Protein AF-A0A9E4FGI6-F1 (afdb_monomer)

Mean predicted aligned error: 2.89 Å

Solvent-accessible surface area (backbone atoms only — not comparable to full-atom values): 4234 Å² total; per-residue (Å²): 99,34,29,62,46,65,51,64,46,63,79,87,55,96,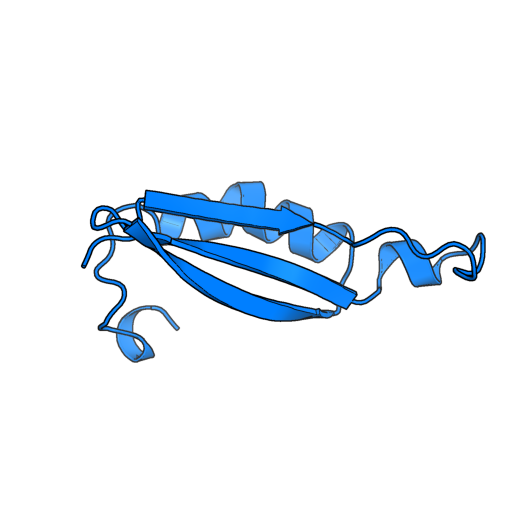83,57,69,98,51,71,61,67,46,47,27,64,28,42,35,39,39,31,32,71,86,68,55,72,48,78,49,74,48,69,38,20,57,59,45,38,50,46,40,70,73,46,49,38,67,73,46,48,71,36,54,66,80,46,57,79,82,73,107

Sequence (73 aa):
MKIKSIRAVQPASPSAPNDWRTSLGQILVTVETDDGLTGYGVGGGGRASIHVIETVIRRALAGQDSTDVEGLW

Nearest PDB structures (foldseek):
  2oz3-assembly1_C  TM=8.090E-01  e=8.687E-05  Azotobacter vinelandii DJ
  2p0i-assembly1_D  TM=7.733E-01  e=1.225E-04  Fusarium graminearum
  2oz3-assembly2_H  TM=7.826E-01  e=2.612E-04  Azotobacter vinelandii DJ
  3d46-assembly1_A  TM=7.989E-01  e=4.851E-04  Salmonella enterica subsp. enterica serovar Typhimurium str. LT2
  2p3z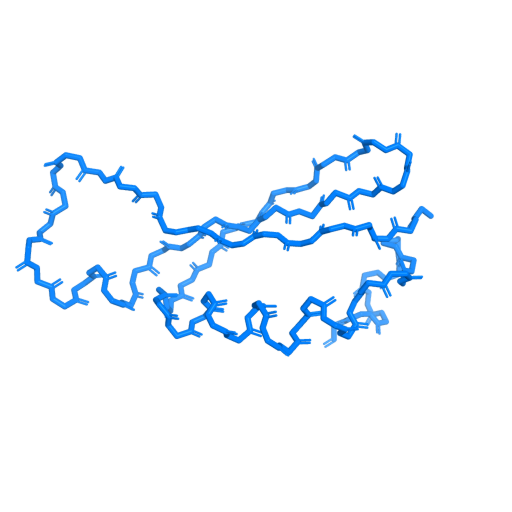-assembly1_B  TM=7.982E-01  e=1.458E-03  Salmonella enterica subsp. enterica serovar Typhimurium str. LT2

Foldseek 3Di:
DFFAFKAKDDDDDPPDDPDCCQQFDKMKMWTAGPVGDIDIDMDTGHPVVRCCCVPPLGVLRGGPDPVPVVVSD

Structure (mmCIF, N/CA/C/O backbone):
data_AF-A0A9E4FGI6-F1
#
_entry.id   AF-A0A9E4FGI6-F1
#
loop_
_atom_site.group_PDB
_atom_site.id
_atom_site.type_symbol
_atom_site.label_atom_id
_atom_site.label_alt_id
_atom_site.label_comp_id
_atom_site.label_asym_id
_atom_site.label_entity_id
_atom_site.label_seq_id
_atom_site.pdbx_PDB_ins_code
_atom_site.Cartn_x
_atom_site.Cartn_y
_atom_site.Cartn_z
_atom_site.occupancy
_atom_site.B_iso_or_equiv
_atom_site.auth_seq_id
_atom_site.auth_comp_id
_atom_site.auth_asym_id
_atom_site.auth_atom_id
_atom_site.pdbx_PDB_model_num
ATOM 1 N N . MET A 1 1 ? -9.935 2.189 15.036 1.00 93.00 1 MET A N 1
ATOM 2 C CA . MET A 1 1 ? -9.652 3.173 13.965 1.00 93.00 1 MET A CA 1
ATOM 3 C C . MET A 1 1 ? -9.933 2.476 12.643 1.00 93.00 1 MET A C 1
ATOM 5 O O . MET A 1 1 ? -9.334 1.439 12.394 1.00 93.00 1 MET A O 1
ATOM 9 N N . LYS A 1 2 ? -10.923 2.904 11.852 1.00 98.38 2 LYS A N 1
ATOM 10 C CA . LYS A 1 2 ? -11.368 2.098 10.700 1.00 98.38 2 LYS A CA 1
ATOM 11 C C . LYS A 1 2 ? -10.607 2.456 9.437 1.00 98.38 2 LYS A C 1
ATOM 13 O O . LYS A 1 2 ? -10.430 3.629 9.126 1.00 98.38 2 LYS A O 1
ATOM 18 N N . ILE A 1 3 ? -10.207 1.446 8.666 1.00 98.50 3 ILE A N 1
ATOM 19 C CA . ILE A 1 3 ? -9.600 1.657 7.348 1.00 98.50 3 ILE A CA 1
ATOM 20 C C . ILE A 1 3 ? -10.653 2.255 6.409 1.00 98.50 3 ILE A C 1
ATOM 22 O O . ILE A 1 3 ? -11.661 1.621 6.097 1.00 98.50 3 ILE A O 1
ATOM 26 N N . LYS A 1 4 ? -10.401 3.473 5.931 1.00 98.38 4 LYS A N 1
ATOM 27 C CA . LYS A 1 4 ? -11.281 4.229 5.034 1.00 98.38 4 LYS A CA 1
ATOM 28 C C . LYS A 1 4 ? -10.875 4.068 3.576 1.00 98.38 4 LYS A C 1
ATOM 30 O O . LYS A 1 4 ? -11.734 3.913 2.710 1.00 98.38 4 LYS A O 1
ATOM 35 N N . SER A 1 5 ? -9.578 4.129 3.274 1.00 98.00 5 SER A N 1
ATOM 36 C CA . SER A 1 5 ? -9.101 3.987 1.898 1.00 98.00 5 SER A CA 1
ATOM 37 C C . SER A 1 5 ? -7.734 3.321 1.817 1.00 98.00 5 SER A C 1
ATOM 39 O O . SER A 1 5 ? -6.890 3.493 2.689 1.00 98.00 5 SER A O 1
ATOM 41 N N . ILE A 1 6 ? -7.522 2.559 0.743 1.00 98.50 6 ILE A N 1
ATOM 42 C CA . ILE A 1 6 ? -6.231 1.951 0.407 1.00 98.50 6 ILE A CA 1
ATOM 43 C C . ILE A 1 6 ? -5.897 2.342 -1.027 1.00 98.50 6 ILE A C 1
ATOM 45 O O . ILE A 1 6 ? -6.731 2.152 -1.915 1.00 98.50 6 ILE A O 1
ATOM 49 N N . ARG A 1 7 ? -4.712 2.896 -1.286 1.00 97.94 7 ARG A N 1
ATOM 50 C CA . ARG A 1 7 ? -4.240 3.241 -2.642 1.00 97.94 7 ARG A CA 1
ATOM 51 C C . ARG A 1 7 ? -2.859 2.650 -2.869 1.00 97.94 7 ARG A C 1
ATOM 53 O O . ARG A 1 7 ? -2.027 2.731 -1.973 1.00 97.94 7 ARG A O 1
ATOM 60 N N . ALA A 1 8 ? -2.614 2.124 -4.063 1.00 97.69 8 ALA A N 1
ATOM 61 C CA . ALA A 1 8 ? -1.303 1.652 -4.482 1.00 97.69 8 ALA A CA 1
ATOM 62 C C . ALA A 1 8 ? -0.840 2.435 -5.709 1.00 97.69 8 ALA A C 1
ATOM 64 O O . ALA A 1 8 ? -1.632 2.736 -6.598 1.00 97.69 8 ALA A O 1
ATOM 65 N N . VAL A 1 9 ? 0.442 2.771 -5.756 1.00 95.81 9 VAL A N 1
ATOM 66 C CA . VAL A 1 9 ? 1.055 3.451 -6.895 1.00 95.81 9 VAL A CA 1
ATOM 67 C C . VAL A 1 9 ? 2.457 2.917 -7.098 1.00 95.81 9 VAL A C 1
ATOM 69 O O . VAL A 1 9 ? 3.152 2.591 -6.141 1.00 95.81 9 VAL A O 1
ATOM 72 N N . GLN A 1 10 ? 2.894 2.858 -8.346 1.00 93.00 10 GLN A N 1
ATOM 73 C CA . GLN A 1 10 ? 4.305 2.719 -8.658 1.00 93.00 10 GLN A CA 1
ATOM 74 C C . GLN A 1 10 ? 4.864 4.112 -8.955 1.00 93.00 10 GLN A C 1
ATOM 76 O O . GLN A 1 10 ? 4.486 4.696 -9.974 1.00 93.00 10 GLN A O 1
ATOM 81 N N . PRO A 1 11 ? 5.710 4.684 -8.080 1.00 89.31 11 PRO A N 1
ATOM 82 C CA . PRO A 1 11 ? 6.271 6.007 -8.313 1.00 89.31 11 PRO A CA 1
ATOM 83 C C . PRO A 1 11 ? 7.089 6.032 -9.606 1.00 89.31 11 PRO A C 1
ATOM 85 O O . PRO A 1 11 ? 7.921 5.155 -9.847 1.00 89.31 11 PRO A O 1
ATOM 88 N N . ALA A 1 12 ? 6.869 7.052 -10.434 1.00 86.19 12 ALA A N 1
ATOM 89 C CA . ALA A 1 12 ? 7.717 7.291 -11.592 1.00 86.19 12 ALA A CA 1
ATOM 90 C C . ALA A 1 12 ? 9.096 7.789 -11.129 1.00 86.19 12 ALA A C 1
ATOM 92 O O . ALA A 1 12 ? 9.186 8.645 -10.250 1.00 86.19 12 ALA A O 1
ATOM 93 N N . SER A 1 13 ? 10.165 7.279 -11.743 1.00 85.81 13 SER A N 1
ATOM 94 C CA . SER A 1 13 ? 11.529 7.783 -11.551 1.00 85.81 13 SER A CA 1
ATOM 95 C C . SER A 1 13 ? 12.113 8.197 -12.904 1.00 85.81 13 SER A C 1
ATOM 97 O O . SER A 1 13 ? 12.051 7.393 -13.836 1.00 85.81 13 SER A O 1
ATOM 99 N N . PRO A 1 14 ? 12.709 9.400 -13.037 1.00 88.19 14 PRO A N 1
ATOM 100 C CA . PRO A 1 14 ? 13.306 9.856 -14.296 1.00 88.19 14 PRO A CA 1
ATOM 101 C C . PRO A 1 14 ? 14.398 8.930 -14.848 1.00 88.19 14 PRO A C 1
ATOM 103 O O . PRO A 1 14 ? 14.611 8.883 -16.054 1.00 88.19 14 PRO A O 1
ATOM 106 N N . SER A 1 15 ? 15.088 8.190 -13.976 1.00 88.62 15 SER A N 1
ATOM 107 C CA . SER A 1 15 ? 16.146 7.242 -14.341 1.00 88.62 15 SER A CA 1
ATOM 108 C C . SER A 1 15 ? 15.656 5.797 -14.473 1.00 88.62 15 SER A C 1
ATOM 110 O O . SER A 1 15 ? 16.471 4.883 -14.608 1.00 88.62 15 SER A O 1
ATOM 112 N N . ALA A 1 16 ? 14.340 5.560 -14.402 1.00 87.12 16 ALA A N 1
ATOM 113 C CA . ALA A 1 16 ? 13.791 4.219 -14.531 1.00 87.12 16 ALA A CA 1
ATOM 114 C C . ALA A 1 16 ? 14.090 3.645 -15.931 1.00 87.12 16 ALA A C 1
ATOM 116 O O . ALA A 1 16 ? 13.817 4.310 -16.934 1.00 87.12 16 ALA A O 1
ATOM 117 N N . PRO A 1 17 ? 14.606 2.406 -16.027 1.00 85.50 17 PRO A N 1
ATOM 118 C CA . PRO A 1 17 ? 14.755 1.729 -17.308 1.00 85.50 17 PRO A CA 1
ATOM 119 C C . PRO A 1 17 ? 13.406 1.599 -18.018 1.00 85.50 17 PRO A C 1
ATOM 121 O O . PRO A 1 17 ? 12.410 1.221 -17.397 1.00 85.50 17 PRO A O 1
ATOM 124 N N . ASN A 1 18 ? 13.378 1.846 -19.329 1.00 85.44 18 ASN A N 1
ATOM 125 C CA . ASN A 1 18 ? 12.197 1.604 -20.160 1.00 85.44 18 ASN A CA 1
ATOM 126 C C . ASN A 1 18 ? 12.078 0.112 -20.525 1.00 85.44 18 ASN A C 1
ATOM 128 O O . ASN A 1 18 ? 12.130 -0.268 -21.693 1.00 85.44 18 ASN A O 1
ATOM 132 N N . ASP A 1 19 ? 12.003 -0.745 -19.508 1.00 87.50 19 ASP A N 1
ATOM 133 C CA . ASP A 1 19 ? 11.870 -2.190 -19.668 1.00 87.50 19 ASP A CA 1
ATOM 134 C C . ASP A 1 19 ? 10.978 -2.825 -18.590 1.00 87.50 19 ASP A C 1
ATOM 136 O O . ASP A 1 19 ? 10.311 -2.150 -17.796 1.00 87.50 19 ASP A O 1
ATOM 140 N N .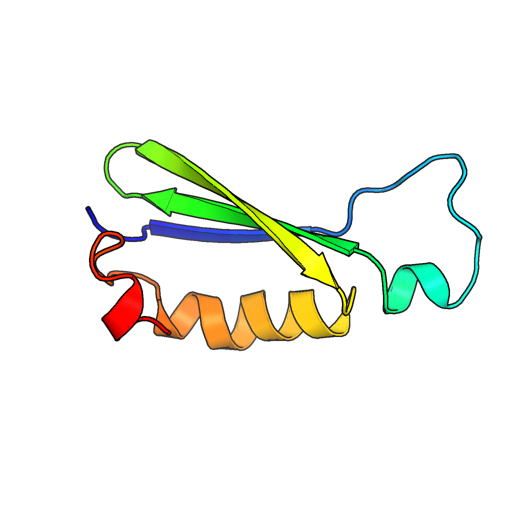 TRP A 1 20 ? 10.945 -4.159 -18.587 1.00 86.81 20 TRP A N 1
ATOM 141 C CA . TRP A 1 20 ? 10.069 -4.979 -17.754 1.00 86.81 20 TRP A CA 1
ATOM 142 C C . TRP A 1 20 ? 10.199 -4.712 -16.249 1.00 86.81 20 TRP A C 1
ATOM 144 O O . TRP A 1 20 ? 9.264 -5.016 -15.506 1.00 86.81 20 TRP A O 1
ATOM 154 N N . ARG A 1 21 ? 11.303 -4.118 -15.771 1.00 83.50 21 ARG A N 1
ATOM 155 C CA . ARG A 1 21 ? 11.485 -3.828 -14.338 1.00 83.50 21 ARG A CA 1
ATOM 156 C C . ARG A 1 21 ? 10.431 -2.861 -13.804 1.00 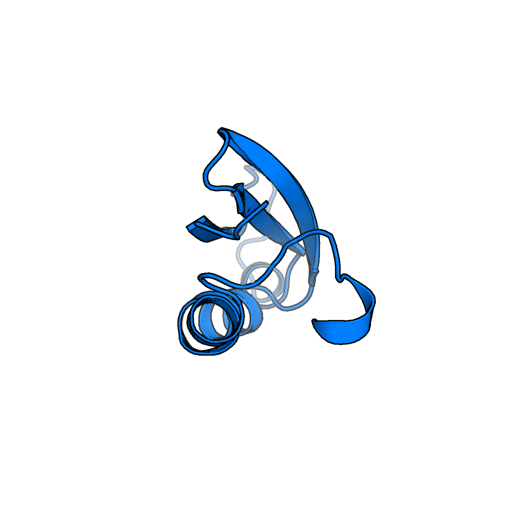83.50 21 ARG A C 1
ATOM 158 O O . ARG A 1 21 ? 10.071 -2.943 -12.634 1.00 83.50 21 ARG A O 1
ATOM 165 N N . THR A 1 22 ? 9.860 -2.011 -14.656 1.00 82.06 22 THR A N 1
ATOM 166 C CA . THR A 1 22 ? 8.725 -1.152 -14.281 1.00 82.06 22 THR A CA 1
ATOM 167 C C . THR A 1 22 ? 7.400 -1.911 -14.168 1.00 82.06 22 THR A C 1
ATOM 169 O O . THR A 1 22 ? 6.444 -1.375 -13.633 1.00 82.06 22 THR A O 1
ATO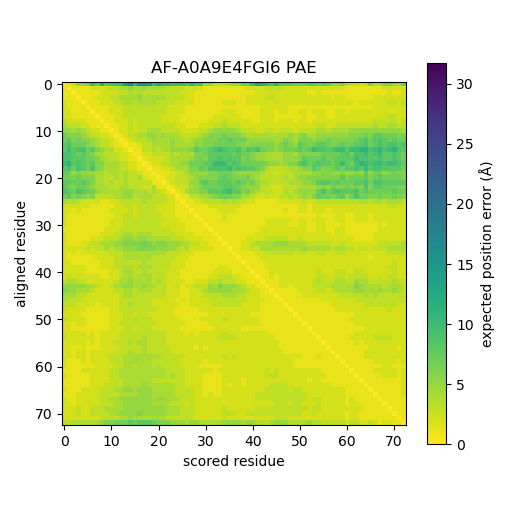M 172 N N . SER A 1 23 ? 7.319 -3.169 -14.601 1.00 86.31 23 SER A N 1
ATOM 173 C CA . SER A 1 23 ? 6.110 -3.991 -14.450 1.00 86.31 23 SER A CA 1
ATOM 174 C C . SER A 1 23 ? 6.100 -4.827 -13.167 1.00 86.31 23 SER A C 1
ATOM 176 O O . SER A 1 23 ? 5.019 -5.150 -12.684 1.00 86.31 23 SER A O 1
ATOM 178 N N . LEU A 1 24 ? 7.276 -5.136 -12.604 1.00 87.06 24 LEU A N 1
ATOM 179 C CA . LEU A 1 24 ? 7.453 -5.961 -11.393 1.00 87.06 24 LEU A CA 1
ATOM 180 C C . LEU A 1 24 ? 8.132 -5.215 -10.228 1.00 87.06 24 LEU A C 1
ATOM 182 O O . LEU A 1 24 ? 8.440 -5.813 -9.198 1.00 87.06 24 LEU A O 1
ATOM 186 N N . GLY A 1 25 ? 8.389 -3.920 -10.405 1.00 88.19 25 GLY A N 1
ATOM 187 C CA . GLY A 1 25 ? 9.150 -3.089 -9.478 1.00 88.19 25 GLY A CA 1
ATOM 188 C C . GLY A 1 25 ? 8.453 -2.806 -8.146 1.00 88.19 25 GLY A C 1
ATOM 189 O O . GLY A 1 25 ? 7.410 -3.371 -7.813 1.00 88.19 25 GLY A O 1
ATOM 190 N N . GLN A 1 26 ? 9.072 -1.916 -7.373 1.00 92.50 26 GLN A N 1
ATOM 191 C CA . GLN A 1 26 ? 8.540 -1.464 -6.090 1.00 92.50 26 GLN A CA 1
ATOM 192 C C . GLN A 1 26 ? 7.282 -0.611 -6.275 1.00 92.50 26 GLN A C 1
ATOM 194 O O . GLN A 1 26 ? 7.206 0.213 -7.187 1.00 92.50 26 GLN A O 1
ATOM 199 N N . ILE A 1 27 ? 6.330 -0.781 -5.366 1.00 95.88 27 ILE A N 1
ATOM 200 C CA . ILE A 1 27 ? 5.115 0.017 -5.245 1.00 95.88 27 ILE A CA 1
ATOM 201 C C . ILE A 1 27 ? 5.057 0.646 -3.853 1.00 95.88 27 ILE A C 1
ATOM 203 O O . ILE A 1 27 ? 5.610 0.113 -2.891 1.00 95.88 27 ILE A O 1
ATOM 207 N N . LEU A 1 28 ? 4.363 1.772 -3.758 1.00 97.25 28 LEU A N 1
ATOM 208 C CA . LEU A 1 28 ? 3.962 2.419 -2.519 1.00 97.25 28 LEU A CA 1
ATOM 209 C C . LEU A 1 28 ? 2.481 2.133 -2.284 1.00 97.25 28 LEU A C 1
ATOM 211 O O . LEU A 1 28 ? 1.661 2.334 -3.181 1.00 97.25 28 LEU A O 1
ATOM 215 N N . VAL A 1 29 ? 2.138 1.724 -1.070 1.00 98.31 29 VAL A N 1
ATOM 216 C CA . VAL A 1 29 ? 0.763 1.550 -0.608 1.00 98.31 29 VAL A CA 1
ATOM 217 C C . VAL A 1 29 ? 0.491 2.559 0.497 1.00 98.31 29 VAL A C 1
ATOM 219 O O . VAL A 1 29 ? 1.300 2.726 1.406 1.00 98.31 29 VAL A O 1
ATOM 222 N N . THR A 1 30 ? -0.651 3.231 0.414 1.00 98.38 30 THR A N 1
ATOM 223 C CA . THR A 1 30 ? -1.150 4.141 1.449 1.00 98.38 30 THR A CA 1
ATOM 224 C C . THR A 1 30 ? -2.444 3.594 2.024 1.00 98.38 30 THR A C 1
ATOM 226 O O . THR A 1 30 ? -3.302 3.134 1.265 1.00 98.38 30 THR A O 1
ATOM 229 N N . VAL A 1 31 ? -2.576 3.649 3.346 1.00 98.38 31 VAL A N 1
ATOM 230 C CA . VAL A 1 31 ? -3.779 3.258 4.089 1.00 98.38 31 VAL A CA 1
ATOM 231 C C . VAL A 1 31 ? -4.225 4.464 4.904 1.00 98.38 31 VAL A C 1
ATOM 233 O O . VAL A 1 31 ? -3.493 4.916 5.775 1.00 98.38 31 VAL A O 1
ATOM 236 N N . GLU A 1 32 ? -5.397 5.003 4.593 1.00 98.56 32 GLU A N 1
ATOM 237 C CA . GLU A 1 32 ? -6.006 6.137 5.294 1.00 98.56 32 GLU A CA 1
ATOM 238 C C . GLU A 1 32 ? -7.134 5.625 6.188 1.00 98.56 32 GLU A C 1
ATOM 240 O O . GLU A 1 32 ? -7.954 4.813 5.743 1.00 98.56 32 GLU A O 1
ATOM 245 N N . THR A 1 33 ? -7.193 6.110 7.420 1.00 98.56 33 THR A N 1
ATOM 246 C CA . THR A 1 33 ? -8.230 5.769 8.394 1.00 98.56 33 THR A CA 1
ATOM 247 C C . THR A 1 33 ? -9.310 6.846 8.468 1.00 98.56 33 THR A C 1
ATOM 249 O O . THR A 1 33 ? -9.183 7.940 7.914 1.00 98.56 33 THR A O 1
ATOM 252 N N . ASP A 1 34 ? -10.428 6.520 9.105 1.00 98.38 34 ASP A N 1
ATOM 253 C CA . ASP A 1 34 ? -11.569 7.420 9.270 1.00 98.38 34 ASP A CA 1
ATOM 254 C C . ASP A 1 34 ? -11.286 8.639 10.162 1.00 98.38 34 ASP A C 1
ATOM 256 O O . ASP A 1 34 ? -11.892 9.690 9.956 1.00 98.38 34 ASP A O 1
ATOM 260 N N . ASP A 1 35 ? -10.326 8.536 11.077 1.00 97.25 35 ASP A N 1
ATOM 261 C CA . ASP A 1 35 ? -9.828 9.632 11.919 1.00 97.25 35 ASP A CA 1
ATOM 262 C C . ASP A 1 35 ? -8.685 10.452 11.283 1.00 97.25 35 ASP A C 1
ATOM 264 O O . ASP A 1 35 ? -8.176 11.392 11.895 1.00 97.25 35 ASP A O 1
ATOM 268 N N . GLY A 1 36 ? -8.314 10.150 10.034 1.00 96.31 36 GLY A N 1
ATOM 269 C CA . GLY A 1 36 ? -7.366 10.935 9.241 1.00 96.31 36 GLY A CA 1
ATOM 270 C C . GLY A 1 36 ? -5.898 10.514 9.353 1.00 96.31 36 GLY A C 1
ATOM 271 O O . GLY A 1 36 ? -5.049 11.142 8.712 1.00 96.31 36 GLY A O 1
ATOM 272 N N . LEU A 1 37 ? -5.568 9.453 10.100 1.00 98.06 37 LEU A N 1
ATOM 273 C CA . LEU A 1 37 ? -4.218 8.885 10.075 1.00 98.06 37 LEU A CA 1
ATOM 274 C C . LEU A 1 37 ? -3.930 8.251 8.702 1.00 98.06 37 LEU A C 1
ATOM 276 O O . LEU A 1 37 ? -4.786 7.619 8.086 1.00 98.06 37 LEU A O 1
ATOM 280 N N . THR A 1 38 ? -2.702 8.416 8.203 1.00 98.38 38 THR A N 1
ATOM 281 C CA . THR A 1 38 ? -2.241 7.764 6.967 1.00 98.38 38 THR A CA 1
ATOM 282 C C . THR A 1 38 ? -0.970 6.966 7.225 1.00 98.38 38 THR A C 1
ATOM 284 O O . THR A 1 38 ? 0.059 7.529 7.595 1.00 98.38 38 THR A O 1
ATOM 287 N N . GLY A 1 39 ? -1.044 5.657 6.998 1.00 97.88 39 GLY A N 1
ATOM 288 C CA . GLY A 1 39 ? 0.095 4.745 6.993 1.00 97.88 39 GLY A CA 1
ATOM 289 C C . GLY A 1 39 ? 0.648 4.523 5.586 1.00 97.88 39 GLY A C 1
ATOM 290 O O . GLY A 1 39 ? -0.084 4.606 4.596 1.00 97.88 39 GLY A O 1
ATOM 291 N N . TYR A 1 40 ? 1.941 4.208 5.506 1.00 98.06 40 TYR A N 1
ATOM 292 C CA . TYR A 1 40 ? 2.664 3.953 4.260 1.00 98.06 40 TYR A CA 1
ATOM 293 C C . TYR A 1 40 ? 3.404 2.617 4.344 1.00 98.06 40 TYR A C 1
ATOM 295 O O . TYR A 1 40 ? 4.012 2.309 5.367 1.00 98.06 40 TYR A O 1
ATOM 303 N N . GLY A 1 41 ? 3.391 1.852 3.255 1.00 97.25 41 GLY A N 1
ATOM 304 C CA . GLY A 1 41 ? 4.153 0.613 3.109 1.00 97.25 41 GLY A CA 1
ATOM 305 C C . GLY A 1 41 ? 4.714 0.471 1.699 1.00 97.25 41 GLY A C 1
ATOM 306 O O . GLY A 1 41 ? 4.141 0.994 0.744 1.00 97.25 41 GLY A O 1
ATOM 307 N N . VAL A 1 42 ? 5.838 -0.229 1.560 1.00 96.75 42 VAL A N 1
ATOM 308 C CA . VAL A 1 42 ? 6.475 -0.502 0.263 1.00 96.75 42 VAL A CA 1
ATOM 309 C C . VAL A 1 42 ? 6.615 -2.002 0.035 1.00 96.75 42 VAL A C 1
ATOM 311 O O . VAL A 1 42 ? 6.769 -2.767 0.985 1.00 96.75 42 VAL A O 1
ATOM 314 N N . GLY A 1 43 ? 6.552 -2.429 -1.224 1.00 93.94 43 GLY A N 1
ATOM 315 C CA . GLY A 1 43 ? 6.670 -3.837 -1.599 1.00 93.94 43 GLY A CA 1
ATOM 316 C C . GLY A 1 43 ? 6.849 -4.034 -3.102 1.00 93.94 43 GLY A C 1
ATOM 317 O O . GLY A 1 43 ? 6.658 -3.109 -3.885 1.00 93.94 43 GLY A O 1
ATOM 318 N N . GLY A 1 44 ? 7.244 -5.239 -3.516 1.00 92.50 44 GLY A N 1
ATOM 319 C CA . GLY A 1 44 ? 7.467 -5.582 -4.926 1.00 92.50 44 GLY A CA 1
ATOM 320 C C . GLY A 1 44 ? 6.224 -6.105 -5.659 1.00 92.50 44 GLY A C 1
ATOM 321 O O . GLY A 1 44 ? 5.179 -6.369 -5.064 1.00 92.50 44 GLY A O 1
ATOM 322 N N . GLY A 1 45 ? 6.365 -6.300 -6.971 1.00 93.12 45 GLY A N 1
ATOM 323 C CA . GLY A 1 45 ? 5.359 -6.927 -7.840 1.00 93.12 45 GLY A CA 1
ATOM 324 C C . GLY A 1 45 ? 4.618 -5.960 -8.768 1.00 93.12 45 GLY A C 1
ATOM 325 O O . GLY A 1 45 ? 3.803 -6.398 -9.582 1.00 93.12 4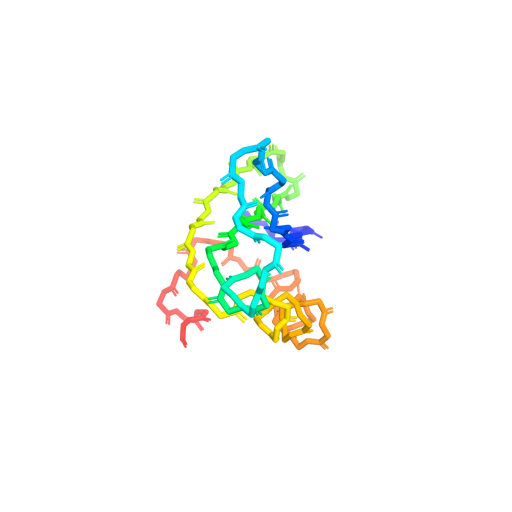5 GLY A O 1
ATOM 326 N N . GLY A 1 46 ? 4.946 -4.665 -8.705 1.00 93.88 46 GLY A N 1
ATOM 327 C CA . GLY A 1 46 ? 4.559 -3.656 -9.688 1.00 93.88 46 GLY A CA 1
ATOM 328 C C . GLY A 1 46 ? 3.071 -3.660 -10.034 1.00 93.88 46 GLY A C 1
ATOM 329 O O . GLY A 1 46 ? 2.197 -3.649 -9.164 1.00 93.88 46 GLY A O 1
ATOM 330 N N . ARG A 1 47 ? 2.776 -3.695 -11.335 1.00 93.75 47 ARG A N 1
ATOM 331 C CA . ARG A 1 47 ? 1.409 -3.596 -11.866 1.00 93.75 47 ARG A CA 1
ATOM 332 C C . ARG A 1 47 ? 0.494 -4.720 -11.383 1.00 93.75 47 ARG A C 1
ATOM 334 O O . ARG A 1 47 ? -0.693 -4.476 -11.180 1.00 93.75 47 ARG A O 1
ATOM 341 N N . ALA A 1 48 ? 1.030 -5.927 -11.196 1.00 94.62 48 ALA A N 1
ATOM 342 C CA . ALA A 1 48 ? 0.247 -7.062 -10.714 1.00 94.62 48 ALA A CA 1
ATOM 343 C C . ALA A 1 48 ? -0.201 -6.838 -9.263 1.00 94.62 48 ALA A C 1
ATOM 345 O O . ALA A 1 48 ? -1.387 -6.965 -8.959 1.00 94.62 48 ALA A O 1
ATOM 346 N N . SER A 1 49 ? 0.717 -6.412 -8.391 1.00 96.31 49 SER A N 1
ATOM 347 C CA . SER A 1 49 ? 0.402 -6.098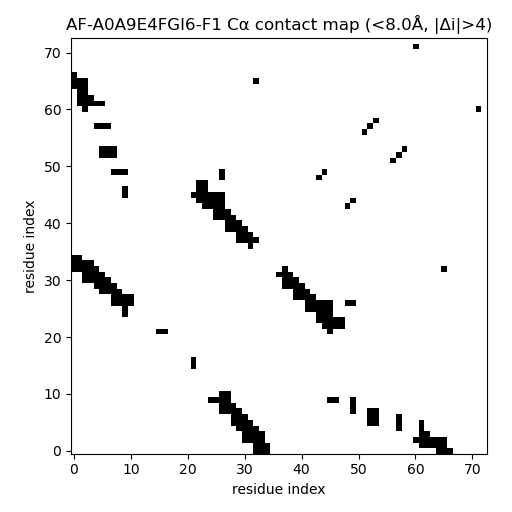 -6.993 1.00 96.31 49 SER A CA 1
ATOM 348 C C . SER A 1 49 ? -0.581 -4.931 -6.872 1.00 96.31 49 SER A C 1
ATOM 350 O O . SER A 1 49 ? -1.522 -5.018 -6.087 1.00 96.31 49 SER A O 1
ATOM 352 N N . ILE A 1 50 ? -0.427 -3.871 -7.680 1.00 97.25 50 ILE A N 1
ATOM 353 C CA . ILE A 1 50 ? -1.388 -2.750 -7.713 1.00 97.25 50 ILE A CA 1
ATOM 354 C C . ILE A 1 50 ? -2.794 -3.264 -8.031 1.00 97.25 50 ILE A C 1
ATOM 356 O O . ILE A 1 50 ? -3.738 -2.947 -7.312 1.00 97.25 50 ILE A O 1
ATOM 360 N N . HIS A 1 51 ? -2.929 -4.117 -9.050 1.00 97.00 51 HIS A N 1
ATOM 361 C CA . HIS A 1 51 ? -4.221 -4.682 -9.426 1.00 97.00 51 HIS A CA 1
ATOM 362 C C . HIS A 1 51 ? -4.851 -5.513 -8.300 1.00 97.00 51 HIS A C 1
ATOM 364 O O . HIS A 1 51 ? -6.035 -5.345 -8.000 1.00 97.00 51 HIS A O 1
ATOM 370 N N . VAL A 1 52 ? -4.073 -6.380 -7.643 1.00 97.75 52 VAL A N 1
ATOM 371 C CA . VAL A 1 52 ? -4.548 -7.177 -6.498 1.00 97.75 52 VAL A CA 1
ATOM 372 C C . VAL A 1 52 ? -4.997 -6.270 -5.352 1.00 97.75 52 VAL A C 1
ATOM 374 O O . VAL A 1 52 ? -6.055 -6.497 -4.760 1.00 97.75 52 VAL A O 1
ATOM 377 N N . ILE A 1 53 ? -4.246 -5.203 -5.066 1.00 98.06 53 ILE A N 1
ATOM 378 C CA . ILE A 1 53 ? -4.609 -4.252 -4.014 1.00 98.06 53 ILE A CA 1
ATOM 379 C C . ILE A 1 53 ? -5.933 -3.558 -4.337 1.00 98.06 53 ILE A C 1
ATOM 381 O O . ILE A 1 53 ? -6.824 -3.507 -3.491 1.00 98.06 53 ILE A O 1
ATOM 385 N N . GLU A 1 54 ? -6.088 -3.049 -5.556 1.00 97.56 54 GLU A N 1
ATOM 386 C CA . GLU A 1 54 ? -7.271 -2.289 -5.960 1.00 97.56 54 GLU A CA 1
ATOM 387 C C . GLU A 1 54 ? -8.541 -3.142 -6.045 1.00 97.56 54 GLU A C 1
ATOM 389 O O . GLU A 1 54 ? -9.631 -2.656 -5.729 1.00 97.56 54 GLU A O 1
ATOM 394 N N . THR 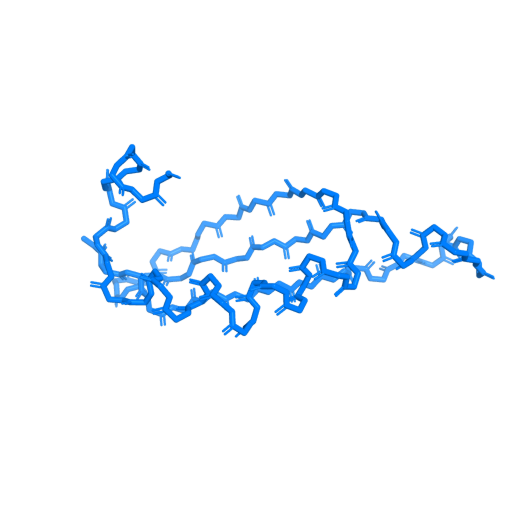A 1 55 ? -8.414 -4.404 -6.464 1.00 97.75 55 THR A N 1
ATOM 395 C CA . THR A 1 55 ? -9.569 -5.261 -6.780 1.00 97.75 55 THR A CA 1
ATOM 396 C C . THR A 1 55 ? -9.935 -6.258 -5.684 1.00 97.75 55 THR A C 1
ATOM 398 O O . THR A 1 55 ? -11.108 -6.635 -5.593 1.00 97.75 55 THR A O 1
ATOM 401 N N . VAL A 1 56 ? -8.975 -6.650 -4.840 1.00 98.19 56 VAL A N 1
ATOM 402 C CA . VAL A 1 56 ? -9.153 -7.663 -3.789 1.00 98.19 56 VAL A CA 1
ATOM 403 C C . VAL A 1 56 ? -8.925 -7.055 -2.408 1.00 98.19 56 VAL A C 1
ATOM 405 O O . VAL A 1 56 ? -9.875 -6.917 -1.637 1.00 98.19 56 VAL A O 1
ATOM 408 N N . ILE A 1 57 ? -7.694 -6.630 -2.104 1.00 98.00 57 ILE A N 1
ATOM 409 C CA . ILE A 1 57 ? -7.299 -6.247 -0.736 1.00 98.00 57 ILE A CA 1
ATOM 410 C C . ILE A 1 57 ? -8.082 -5.032 -0.240 1.00 98.00 57 ILE A C 1
ATOM 412 O O . ILE A 1 57 ? -8.584 -5.038 0.882 1.00 98.00 57 ILE A O 1
ATOM 416 N N . ARG A 1 58 ? -8.267 -4.010 -1.086 1.00 97.81 58 ARG A N 1
ATOM 417 C CA . ARG A 1 58 ? -9.053 -2.819 -0.735 1.00 97.81 58 ARG A CA 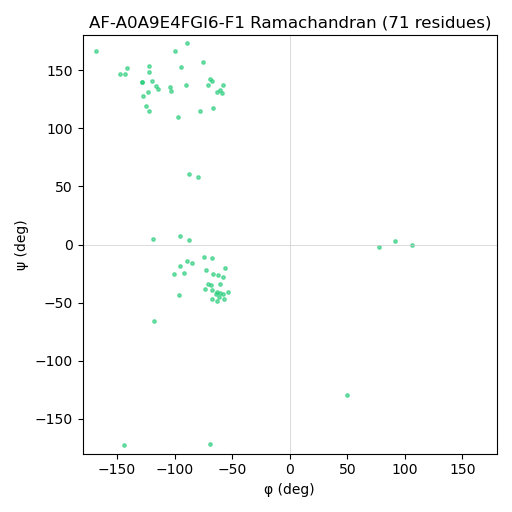1
ATOM 418 C C . ARG A 1 58 ? -10.451 -3.191 -0.239 1.00 97.81 58 ARG A C 1
ATOM 420 O O . ARG A 1 58 ? -10.933 -2.582 0.708 1.00 97.81 58 ARG A O 1
ATOM 427 N N . ARG A 1 59 ? -11.104 -4.166 -0.879 1.00 96.94 59 ARG A N 1
ATOM 428 C CA . ARG A 1 59 ? -12.461 -4.598 -0.515 1.00 96.94 59 ARG A CA 1
ATOM 429 C C . ARG A 1 59 ? -12.478 -5.410 0.774 1.00 96.94 59 ARG A C 1
ATOM 431 O O . ARG A 1 59 ? -13.404 -5.249 1.554 1.00 96.94 59 ARG A O 1
ATOM 438 N N . ALA A 1 60 ? -11.470 -6.254 0.986 1.00 97.81 60 ALA A N 1
ATOM 439 C CA . ALA A 1 60 ? -11.360 -7.073 2.189 1.00 97.81 60 ALA A CA 1
ATOM 440 C C . ALA A 1 60 ? -11.105 -6.230 3.451 1.00 97.81 60 ALA A C 1
ATOM 442 O O . ALA A 1 60 ? -11.670 -6.511 4.505 1.00 97.81 60 ALA A O 1
ATOM 443 N N . LEU A 1 61 ? -10.279 -5.184 3.335 1.00 98.19 61 LEU A N 1
ATOM 444 C CA . LEU A 1 61 ? -9.809 -4.406 4.485 1.00 98.19 61 LEU A CA 1
ATOM 445 C C . LEU A 1 61 ? -10.626 -3.137 4.775 1.00 98.19 61 LEU A C 1
ATOM 447 O O . LEU A 1 61 ? -10.542 -2.606 5.880 1.00 98.19 61 LEU A O 1
ATOM 451 N N . ALA A 1 62 ? -11.415 -2.621 3.827 1.00 97.81 62 ALA A N 1
ATOM 452 C CA . ALA A 1 62 ? -12.237 -1.433 4.069 1.00 97.81 62 ALA A CA 1
ATOM 453 C C . ALA A 1 62 ? -13.228 -1.656 5.229 1.00 97.81 62 ALA A C 1
ATOM 455 O O . ALA A 1 62 ? -13.948 -2.651 5.268 1.00 97.81 62 ALA A O 1
ATOM 456 N N . GLY A 1 63 ? -13.275 -0.717 6.177 1.00 98.25 63 GLY A N 1
ATOM 457 C CA . GLY A 1 63 ? -14.116 -0.798 7.376 1.00 98.25 63 GLY A CA 1
ATOM 458 C C . GLY A 1 63 ? -13.589 -1.725 8.481 1.00 98.25 63 GLY A C 1
ATOM 459 O O . GLY A 1 63 ? -14.192 -1.792 9.559 1.00 98.25 63 GLY A O 1
ATOM 460 N N . GLN A 1 64 ? -12.463 -2.410 8.263 1.00 98.50 64 GLN A N 1
ATOM 461 C CA . GLN A 1 64 ? -11.798 -3.189 9.306 1.00 98.50 64 GLN A CA 1
ATOM 462 C C . GLN A 1 64 ? -11.054 -2.287 10.295 1.00 98.50 64 GLN A C 1
ATOM 464 O O . GLN A 1 64 ? -10.750 -1.131 9.990 1.00 98.50 64 GLN A O 1
ATOM 469 N N . ASP A 1 65 ? -10.822 -2.795 11.507 1.00 98.19 65 ASP A N 1
ATOM 470 C CA . ASP A 1 65 ? -10.074 -2.067 12.533 1.00 98.19 65 ASP A CA 1
ATOM 471 C C . ASP A 1 65 ? -8.570 -2.144 12.260 1.00 98.19 65 ASP A C 1
ATOM 473 O O . ASP A 1 65 ? -7.974 -3.213 12.320 1.00 98.19 65 ASP A O 1
ATOM 477 N N . SER A 1 66 ? -7.946 -1.008 11.961 1.00 97.38 66 SER A N 1
ATOM 478 C CA . SER A 1 66 ? -6.542 -0.943 11.548 1.00 97.38 66 SER A CA 1
ATOM 479 C C . SER A 1 66 ? -5.550 -1.317 12.653 1.00 97.38 66 SER A C 1
ATOM 481 O O . SER A 1 66 ? -4.361 -1.432 12.374 1.00 97.38 66 SER A O 1
ATOM 483 N N . THR A 1 67 ? -5.995 -1.432 13.907 1.00 97.25 67 THR A N 1
ATOM 484 C CA . THR A 1 67 ? -5.136 -1.832 15.031 1.00 97.25 67 THR A CA 1
ATOM 485 C C . THR A 1 67 ? -5.011 -3.347 15.180 1.00 97.25 67 THR A C 1
ATOM 487 O O . THR A 1 67 ? -4.094 -3.802 15.857 1.00 97.25 67 THR A O 1
ATOM 490 N N . ASP A 1 68 ? -5.888 -4.130 14.544 1.00 97.75 68 ASP A N 1
ATOM 491 C CA . ASP A 1 68 ? -5.855 -5.597 14.570 1.00 97.75 68 ASP A CA 1
ATOM 492 C C . ASP A 1 68 ? -4.951 -6.154 13.458 1.00 97.75 68 ASP A C 1
ATOM 494 O O . ASP A 1 68 ? -5.395 -6.828 12.536 1.00 97.75 68 ASP A O 1
ATOM 498 N N . VAL A 1 69 ? -3.664 -5.801 13.494 1.00 96.56 69 VAL A N 1
ATOM 499 C CA . VAL A 1 69 ? -2.723 -6.118 12.402 1.00 96.56 69 VAL A CA 1
ATOM 500 C C . VAL A 1 69 ? -2.633 -7.624 12.138 1.00 96.56 69 VAL A C 1
ATOM 502 O O . VAL A 1 69 ? -2.652 -8.027 10.980 1.00 96.56 69 VAL A O 1
ATOM 505 N N . GLU A 1 70 ? -2.581 -8.443 13.190 1.00 97.62 70 GLU A N 1
ATOM 506 C CA . GLU A 1 70 ? -2.486 -9.906 13.072 1.00 97.62 70 GLU A CA 1
ATOM 507 C C . GLU A 1 70 ? -3.787 -10.537 12.559 1.00 97.62 70 GLU A C 1
ATOM 509 O O . GLU A 1 70 ? -3.735 -11.515 11.825 1.00 97.62 70 GLU A O 1
ATOM 514 N N . GLY A 1 71 ? -4.957 -9.985 12.902 1.00 97.69 71 GLY A N 1
ATOM 515 C CA . GLY A 1 71 ? -6.236 -10.464 12.372 1.00 97.69 71 GLY A CA 1
ATOM 516 C C . GLY A 1 71 ? -6.470 -10.104 10.901 1.00 97.69 71 GLY A C 1
ATOM 517 O O . GLY A 1 71 ? -7.273 -10.750 10.226 1.00 97.69 71 GLY A O 1
ATOM 518 N N . LEU A 1 72 ? -5.784 -9.073 10.395 1.00 96.44 72 LEU A N 1
ATOM 519 C CA . LEU A 1 72 ? -5.869 -8.630 9.000 1.00 96.44 72 LEU A CA 1
ATOM 520 C C . LEU A 1 72 ? -4.869 -9.320 8.063 1.00 96.44 72 LEU A C 1
ATOM 522 O O . LEU A 1 72 ? -5.011 -9.164 6.845 1.00 96.44 72 LEU A O 1
ATOM 526 N N . TRP A 1 73 ? -3.865 -10.010 8.608 1.00 92.88 73 TRP A N 1
ATOM 527 C CA . TRP A 1 73 ? -2.809 -10.687 7.851 1.00 92.88 73 TRP A CA 1
ATOM 528 C C . TRP A 1 73 ? -3.197 -12.129 7.509 1.00 92.88 73 TRP A C 1
ATOM 530 O O . TRP A 1 73 ? -3.018 -12.509 6.328 1.00 92.88 73 TRP A O 1
#

Secondary structure (DSSP, 8-state):
-BEEEEEEE----TT--SSTHHHHS-EEEEEEETTS-EEEEEES-HHHHHHHIIIIIHHHHTTSBTT-HHHH-

Radius of gyration: 13.6 Å; Cα contacts (8 Å, |Δi|>4): 122; chains: 1; bounding box: 30×22×35 Å

pLDDT: mean 94.79, std 4.58, range [82.06, 98.56]